Protein AF-A0A4U9WMF1-F1 (afdb_monomer_lite)

Radius of gyration: 17.45 Å; chains: 1; bounding box: 50×28×37 Å

Structure (mmCIF, N/CA/C/O backbone):
data_AF-A0A4U9WMF1-F1
#
_entry.id   AF-A0A4U9WMF1-F1
#
loop_
_atom_site.group_PDB
_atom_site.id
_atom_site.type_symbol
_atom_site.label_atom_id
_atom_site.label_alt_id
_atom_site.label_comp_id
_atom_site.label_asym_id
_atom_site.label_entity_id
_atom_site.label_seq_id
_atom_site.pdbx_PDB_ins_code
_atom_site.Cartn_x
_atom_site.Cartn_y
_atom_site.Cartn_z
_atom_site.occupancy
_atom_site.B_iso_or_equiv
_atom_site.auth_seq_id
_atom_site.auth_comp_id
_atom_site.auth_asym_id
_atom_site.auth_atom_id
_atom_site.pdbx_PDB_model_num
ATOM 1 N N . MET A 1 1 ? -32.261 0.085 19.159 1.00 55.22 1 MET A N 1
ATOM 2 C CA . MET A 1 1 ? -31.254 1.145 19.396 1.00 55.22 1 MET A CA 1
ATOM 3 C C . MET A 1 1 ? -31.516 1.727 20.775 1.00 55.22 1 MET A C 1
ATOM 5 O O . MET A 1 1 ? -32.647 2.126 21.008 1.00 55.22 1 MET A O 1
ATOM 9 N N . ALA A 1 2 ? -30.549 1.671 21.696 1.00 75.38 2 ALA A N 1
ATOM 10 C CA . ALA A 1 2 ? -30.785 1.910 23.129 1.00 75.38 2 ALA A CA 1
ATOM 11 C C . ALA A 1 2 ? -30.074 3.149 23.710 1.00 75.38 2 ALA A C 1
ATOM 13 O O . ALA A 1 2 ? -30.122 3.337 24.919 1.00 75.38 2 ALA A O 1
ATOM 14 N N . CYS A 1 3 ? -29.447 3.994 22.887 1.00 87.75 3 CYS A N 1
ATOM 15 C CA . CYS A 1 3 ? -28.913 5.276 23.353 1.00 87.75 3 CYS A CA 1
ATOM 16 C C . CYS A 1 3 ? -30.055 6.301 23.449 1.00 87.75 3 CYS A C 1
ATOM 18 O O . CYS A 1 3 ? -30.782 6.511 22.477 1.00 87.75 3 CYS A O 1
ATOM 20 N N . ARG A 1 4 ? -30.220 6.922 24.615 1.00 93.38 4 ARG A N 1
ATOM 21 C CA . ARG A 1 4 ? -31.247 7.924 24.939 1.00 93.38 4 ARG A CA 1
ATOM 22 C C . ARG A 1 4 ? -30.705 9.352 24.922 1.00 93.38 4 ARG A C 1
ATOM 24 O O . ARG A 1 4 ? -31.490 10.294 24.892 1.00 93.38 4 ARG A O 1
ATOM 31 N N . THR A 1 5 ? -29.383 9.516 24.930 1.00 93.81 5 THR A N 1
ATOM 32 C CA . THR A 1 5 ? -28.700 10.817 24.925 1.00 93.81 5 THR A CA 1
ATOM 33 C C . THR A 1 5 ? -27.559 10.846 23.905 1.00 93.81 5 THR A C 1
ATOM 35 O O . THR A 1 5 ? -27.036 9.802 23.513 1.00 93.81 5 THR A O 1
ATOM 38 N N . SER A 1 6 ? -27.149 12.044 23.468 1.00 92.19 6 SER A N 1
ATOM 39 C CA . SER A 1 6 ? -25.989 12.211 22.576 1.00 92.19 6 SER A CA 1
ATOM 40 C C . SER A 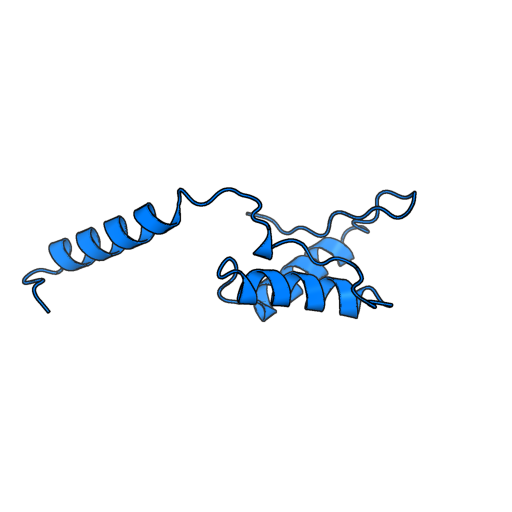1 6 ? -24.695 11.703 23.216 1.00 92.19 6 SER A C 1
ATOM 42 O O . SER A 1 6 ? -23.887 11.072 22.543 1.00 92.19 6 SER A O 1
ATOM 44 N N . LEU A 1 7 ? -24.542 11.889 24.530 1.00 94.12 7 LEU A N 1
ATOM 45 C CA . LEU A 1 7 ? -23.384 11.421 25.287 1.00 94.12 7 LEU A CA 1
ATOM 46 C C . LEU A 1 7 ? -23.279 9.886 25.298 1.00 94.12 7 LEU A C 1
ATOM 48 O O . LEU A 1 7 ? -22.186 9.343 25.187 1.00 94.12 7 LEU A O 1
ATOM 52 N N . GLU A 1 8 ? -24.407 9.174 25.377 1.00 93.50 8 GLU A N 1
ATOM 53 C CA . GLU A 1 8 ? -24.439 7.708 25.261 1.00 93.50 8 GLU A CA 1
ATOM 54 C C . GLU A 1 8 ? -24.043 7.225 23.860 1.00 93.50 8 GLU A C 1
ATOM 56 O O . GLU A 1 8 ? -23.373 6.202 23.731 1.00 93.50 8 GLU A O 1
ATOM 61 N N . VAL A 1 9 ? -24.421 7.965 22.810 1.00 92.31 9 VAL A N 1
ATOM 62 C CA . VAL A 1 9 ? -23.977 7.677 21.437 1.00 92.31 9 VAL A CA 1
ATOM 63 C C . VAL A 1 9 ? -22.469 7.886 21.312 1.00 92.31 9 VAL A C 1
ATOM 65 O O . VAL A 1 9 ? -21.774 7.032 20.765 1.00 92.31 9 VAL A O 1
ATOM 68 N N . GLU A 1 10 ? -21.942 8.989 21.843 1.00 91.75 10 GLU A N 1
ATOM 69 C CA . GLU A 1 10 ? -20.505 9.275 21.830 1.00 91.75 10 GLU A CA 1
ATOM 70 C C . G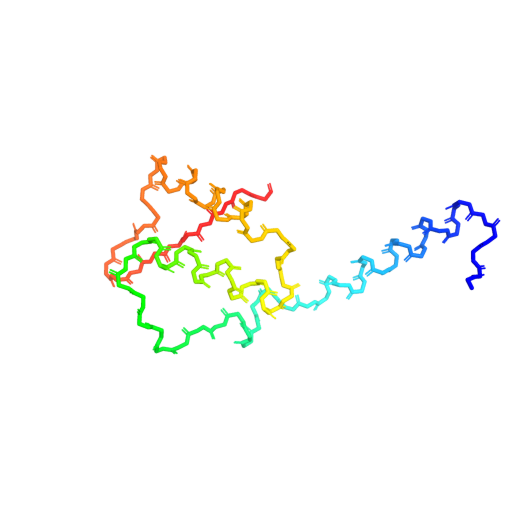LU A 1 10 ? -19.699 8.214 22.586 1.00 91.75 10 GLU A C 1
ATOM 72 O O . GLU A 1 10 ? -18.683 7.744 22.067 1.00 91.75 10 GLU A O 1
ATOM 77 N N . HIS A 1 11 ? -20.179 7.783 23.757 1.00 88.69 11 HIS A N 1
ATOM 78 C CA . HIS A 1 11 ? -19.553 6.720 24.545 1.00 88.69 11 HIS A CA 1
ATOM 79 C C . HIS A 1 11 ? -19.525 5.391 23.790 1.00 88.69 11 HIS A C 1
ATOM 81 O O . HIS A 1 11 ? -18.480 4.746 23.727 1.00 88.69 11 HIS A O 1
ATOM 87 N N . LEU A 1 12 ? -20.645 5.007 23.171 1.00 89.50 12 LEU A N 1
ATOM 88 C CA . LEU A 1 12 ? -20.734 3.774 22.392 1.00 89.50 12 LEU A CA 1
ATOM 89 C C . LEU A 1 12 ? -19.790 3.809 21.180 1.00 89.50 12 LEU A C 1
ATOM 91 O O . LEU A 1 12 ? -19.084 2.841 20.907 1.00 89.50 12 LEU A O 1
ATOM 95 N N . LEU A 1 13 ? -19.729 4.944 20.475 1.00 88.06 13 LEU A N 1
ATOM 96 C CA . LEU A 1 13 ? -18.801 5.136 19.359 1.00 88.06 13 LEU A CA 1
ATOM 97 C C . LEU A 1 13 ? -17.336 5.123 19.819 1.00 88.06 13 LEU A C 1
ATOM 99 O O . LEU A 1 13 ? -16.474 4.640 19.088 1.00 88.06 13 LEU A O 1
ATOM 103 N N . ALA A 1 14 ? -17.028 5.661 21.002 1.00 82.31 14 ALA A N 1
ATOM 104 C CA . ALA A 1 14 ? -15.688 5.612 21.579 1.00 82.31 14 ALA A CA 1
ATOM 105 C C . ALA A 1 14 ? -15.281 4.179 21.953 1.00 82.31 14 ALA A C 1
ATOM 107 O O . ALA A 1 14 ? -14.208 3.746 21.542 1.00 82.31 14 ALA A O 1
ATOM 108 N N . GLN A 1 15 ? -16.152 3.427 22.632 1.00 78.06 15 GLN A N 1
ATOM 109 C CA . GLN A 1 15 ? -15.925 2.017 22.974 1.00 78.06 15 GLN A CA 1
ATOM 110 C C . GLN A 1 15 ? -15.699 1.159 21.725 1.00 78.06 15 GLN A C 1
ATOM 112 O O . GLN A 1 15 ? -14.699 0.450 21.642 1.00 78.06 15 GLN A O 1
ATOM 117 N N . PHE A 1 16 ? -16.548 1.314 20.705 1.00 78.19 16 PHE A N 1
ATOM 118 C CA . PHE A 1 16 ? -16.390 0.615 19.428 1.00 78.19 16 PHE A CA 1
ATOM 119 C C . PHE A 1 16 ? -15.041 0.917 18.752 1.00 78.19 16 PHE A C 1
ATOM 121 O O . PHE A 1 16 ? -14.403 0.024 18.200 1.00 78.19 16 PHE A O 1
ATOM 128 N N . ARG A 1 17 ? -14.573 2.173 18.799 1.00 74.75 17 ARG A N 1
ATOM 129 C CA . ARG A 1 17 ? -13.257 2.556 18.256 1.00 74.75 17 ARG A CA 1
ATOM 130 C C . ARG A 1 17 ? -12.094 1.950 19.045 1.00 74.75 17 ARG A C 1
ATOM 132 O O . ARG A 1 17 ? -11.081 1.616 18.441 1.00 74.75 17 ARG A O 1
ATOM 139 N N . MET A 1 18 ? -12.226 1.815 20.365 1.00 61.38 18 MET A N 1
ATOM 140 C CA . MET A 1 18 ? -11.185 1.241 21.223 1.00 61.38 18 MET A CA 1
ATOM 141 C C . MET A 1 18 ? -11.052 -0.273 21.034 1.00 61.38 18 MET A C 1
ATOM 143 O O . MET A 1 18 ? -9.932 -0.766 20.956 1.00 61.38 18 MET A O 1
ATOM 147 N N . GLU A 1 19 ? -12.152 -1.009 20.867 1.00 60.53 19 GLU A N 1
ATOM 148 C CA . GLU A 1 19 ? -12.102 -2.454 20.578 1.00 60.53 19 GLU A CA 1
ATOM 149 C C . GLU A 1 19 ? -11.375 -2.773 19.259 1.00 60.53 19 GLU A C 1
ATOM 151 O O . GLU A 1 19 ? -10.761 -3.828 19.128 1.00 60.53 19 GLU A O 1
ATOM 156 N N . GLN A 1 20 ? -11.353 -1.844 18.296 1.00 61.16 20 GLN A N 1
ATOM 157 C CA . GLN A 1 20 ? -10.575 -2.004 17.061 1.00 61.16 20 GLN A CA 1
ATOM 158 C C . GLN A 1 20 ? -9.051 -1.861 17.249 1.00 61.16 20 GLN A C 1
ATOM 160 O O . GLN A 1 20 ? -8.302 -2.183 16.326 1.00 61.16 20 GLN A O 1
ATOM 165 N N . SER A 1 21 ? -8.575 -1.375 18.402 1.00 61.28 21 SER A N 1
ATOM 166 C CA . SER A 1 21 ? -7.171 -0.976 18.602 1.00 61.28 21 SER A CA 1
ATOM 167 C C . SER A 1 21 ? -6.225 -2.061 19.130 1.00 61.28 21 SER A C 1
ATOM 169 O O . SER A 1 21 ? -5.017 -1.856 19.068 1.00 61.28 21 SER A O 1
ATOM 171 N N . ASP A 1 22 ? -6.725 -3.220 19.577 1.00 69.75 22 ASP A N 1
ATOM 172 C CA . ASP A 1 22 ? -5.866 -4.291 20.128 1.00 69.75 22 ASP A CA 1
ATOM 173 C C . ASP A 1 22 ? -5.331 -5.261 19.053 1.00 69.75 22 ASP A C 1
ATOM 175 O O . ASP A 1 22 ? -4.616 -6.225 19.325 1.00 69.75 22 ASP A O 1
ATOM 179 N N . ALA A 1 23 ? -5.682 -5.024 17.787 1.00 73.94 23 ALA A N 1
ATOM 180 C CA . ALA A 1 23 ? -5.230 -5.858 16.687 1.00 73.94 23 ALA A CA 1
ATOM 181 C C . ALA A 1 23 ? -3.739 -5.585 16.379 1.00 73.94 23 ALA A C 1
ATOM 183 O O . ALA A 1 23 ? -3.391 -4.434 16.095 1.00 73.94 23 ALA A O 1
ATOM 184 N N . PRO A 1 24 ? -2.864 -6.614 16.330 1.00 87.75 24 PRO A N 1
ATOM 185 C CA . PRO A 1 24 ? -1.435 -6.449 16.048 1.00 87.75 24 PRO A CA 1
ATOM 186 C C . PRO A 1 24 ? -1.171 -5.629 14.783 1.00 87.75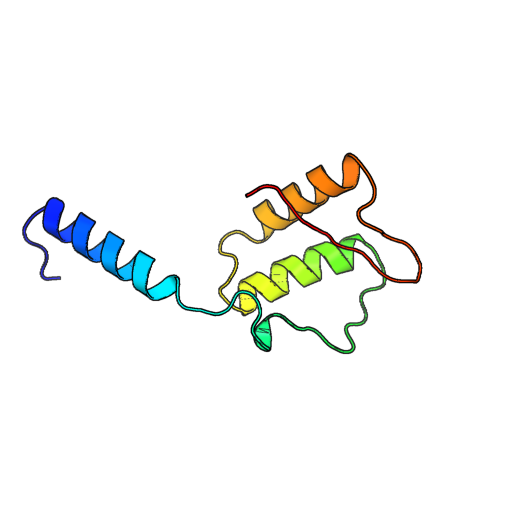 24 PRO A C 1
ATOM 188 O O . PRO A 1 24 ? -1.956 -5.696 13.832 1.00 87.75 24 PRO A O 1
ATOM 191 N N . LEU A 1 25 ? -0.052 -4.894 14.746 1.00 85.94 25 LEU A N 1
ATOM 192 C CA . LEU A 1 25 ? 0.312 -4.033 13.610 1.00 85.94 25 LEU A CA 1
ATOM 193 C C . LEU A 1 25 ? 0.372 -4.809 12.284 1.00 85.94 25 LEU A C 1
ATOM 195 O O . LEU A 1 25 ? -0.064 -4.308 11.251 1.00 85.94 25 LEU A O 1
ATOM 199 N N . ILE A 1 26 ? 0.893 -6.037 12.325 1.00 90.00 26 ILE A N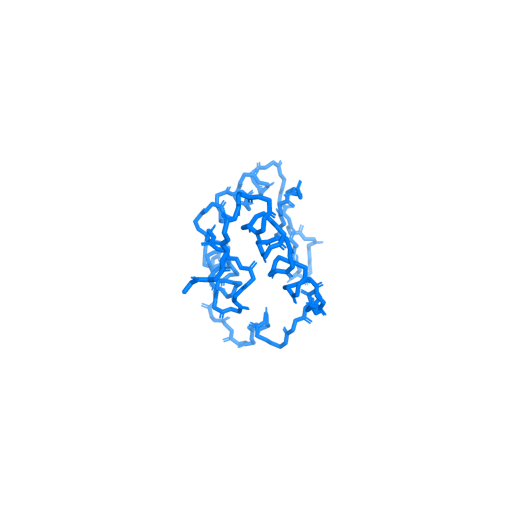 1
ATOM 200 C CA . ILE A 1 26 ? 0.929 -6.958 11.190 1.00 90.00 26 ILE A CA 1
ATOM 201 C C . ILE A 1 26 ? 0.191 -8.231 11.588 1.00 90.00 26 ILE A C 1
ATOM 203 O O . ILE A 1 26 ? 0.479 -8.823 12.627 1.00 90.00 26 ILE A O 1
ATOM 207 N N . THR A 1 27 ? -0.738 -8.660 10.740 1.00 91.75 27 THR A N 1
ATOM 208 C CA . THR A 1 27 ? -1.380 -9.977 10.810 1.00 91.75 27 THR A CA 1
ATOM 209 C C . THR A 1 27 ? -1.135 -10.733 9.501 1.00 91.75 27 THR A C 1
ATOM 211 O O . THR A 1 27 ? -0.717 -10.110 8.520 1.00 91.75 27 THR A O 1
ATOM 214 N N . PRO A 1 28 ? -1.343 -12.060 9.450 1.00 94.50 28 PRO A N 1
ATOM 215 C CA . PRO A 1 28 ? -1.123 -12.840 8.231 1.00 94.50 28 PRO A CA 1
ATOM 216 C C . PRO A 1 28 ? -1.884 -12.313 7.007 1.00 94.50 28 PRO A C 1
ATOM 218 O O . PRO A 1 28 ? -1.365 -12.371 5.898 1.00 94.50 28 PRO A O 1
ATOM 221 N N . GLU A 1 29 ? -3.065 -11.722 7.201 1.00 93.19 29 GLU A N 1
ATOM 222 C CA . GLU A 1 29 ? -3.887 -11.134 6.134 1.00 93.19 29 GLU A CA 1
ATOM 223 C C . GLU A 1 29 ? -3.211 -9.918 5.480 1.00 93.19 29 GLU A C 1
ATOM 225 O O . GLU A 1 29 ? -3.494 -9.585 4.332 1.00 93.19 29 GLU A O 1
ATOM 230 N N . CYS A 1 30 ? -2.270 -9.268 6.173 1.00 92.56 30 CYS A N 1
ATOM 231 C CA . CYS A 1 30 ? -1.475 -8.174 5.619 1.00 92.56 30 CYS A CA 1
ATOM 232 C C . CYS A 1 30 ? -0.326 -8.661 4.711 1.00 92.56 30 CYS A C 1
ATOM 234 O O . CYS A 1 30 ? 0.338 -7.823 4.098 1.00 92.56 30 CYS A O 1
ATOM 236 N N . ILE A 1 31 ? -0.072 -9.973 4.612 1.00 94.25 31 ILE A N 1
ATOM 237 C CA . ILE A 1 31 ? 1.078 -10.547 3.898 1.00 94.25 31 ILE A CA 1
ATOM 238 C C . ILE A 1 31 ? 0.621 -11.192 2.584 1.00 94.25 31 ILE A C 1
ATOM 240 O O . ILE A 1 31 ? -0.125 -12.167 2.582 1.00 94.25 31 ILE A O 1
ATOM 244 N N . ALA A 1 32 ? 1.137 -10.693 1.460 1.00 94.81 32 ALA A N 1
ATOM 245 C CA . ALA A 1 32 ? 0.947 -11.296 0.143 1.00 94.81 32 ALA A CA 1
ATOM 246 C C . ALA A 1 32 ? 2.234 -12.010 -0.303 1.00 94.81 32 ALA A C 1
ATOM 248 O O . ALA A 1 32 ? 3.270 -11.374 -0.496 1.00 94.81 32 ALA A O 1
ATOM 249 N N . LEU A 1 33 ? 2.171 -13.333 -0.472 1.00 95.81 33 LEU A N 1
ATOM 250 C CA . LEU A 1 33 ? 3.271 -14.148 -0.999 1.00 95.81 33 LEU A CA 1
ATOM 251 C C . LEU A 1 33 ? 2.989 -14.535 -2.452 1.00 95.81 33 LEU A C 1
ATOM 253 O O . LEU A 1 33 ? 1.857 -14.867 -2.795 1.00 95.81 33 LEU A O 1
ATOM 257 N N . GLY A 1 34 ? 4.019 -14.517 -3.303 1.00 95.19 34 GLY A N 1
ATOM 258 C CA . GLY A 1 34 ? 3.893 -14.932 -4.706 1.00 95.19 34 GLY A CA 1
ATOM 259 C C . GLY A 1 34 ? 3.031 -14.007 -5.573 1.00 95.19 34 GLY A C 1
ATOM 260 O O . GLY A 1 34 ? 2.544 -14.439 -6.614 1.00 95.19 34 GLY A O 1
ATOM 261 N N . ALA A 1 35 ? 2.823 -12.755 -5.155 1.00 94.69 35 ALA A N 1
ATOM 262 C CA . ALA A 1 35 ? 2.134 -11.763 -5.972 1.00 94.69 35 ALA A CA 1
ATOM 263 C C . ALA A 1 35 ? 2.966 -11.422 -7.222 1.00 94.69 35 ALA A C 1
ATOM 265 O O . ALA A 1 35 ? 4.141 -11.076 -7.112 1.00 94.69 35 ALA A O 1
ATOM 266 N N . ASP A 1 36 ? 2.350 -11.491 -8.403 1.00 96.19 36 ASP A N 1
ATOM 267 C CA . ASP A 1 36 ? 2.987 -11.155 -9.685 1.00 96.19 36 ASP A CA 1
ATOM 268 C C . ASP A 1 36 ? 2.812 -9.661 -10.011 1.00 96.19 36 ASP A C 1
ATOM 270 O O . ASP A 1 36 ? 2.213 -9.296 -11.020 1.00 96.19 36 ASP A O 1
ATOM 274 N N . TRP A 1 37 ? 3.269 -8.786 -9.107 1.00 96.38 37 TRP A N 1
ATOM 275 C CA . TRP A 1 37 ? 3.274 -7.334 -9.323 1.00 96.38 37 TRP A CA 1
ATOM 276 C C . TRP A 1 37 ? 4.575 -6.920 -10.003 1.00 96.38 37 TRP A C 1
ATOM 278 O O . TRP A 1 37 ? 5.662 -7.055 -9.440 1.00 96.38 37 TRP A O 1
ATOM 288 N N . ARG A 1 38 ? 4.466 -6.412 -11.227 1.00 96.25 38 ARG A N 1
ATOM 289 C CA . ARG A 1 38 ? 5.592 -6.151 -12.134 1.00 96.25 38 ARG A CA 1
ATOM 290 C C . ARG A 1 38 ? 5.914 -4.674 -12.299 1.00 96.25 38 ARG A C 1
ATOM 292 O O . ARG A 1 38 ? 6.876 -4.330 -12.984 1.00 96.25 38 ARG A O 1
ATOM 299 N N . SER A 1 39 ? 5.134 -3.800 -11.675 1.00 96.62 39 SER A N 1
ATOM 300 C CA . SER A 1 39 ? 5.336 -2.356 -11.708 1.00 96.62 39 SER A CA 1
ATOM 301 C C . SER A 1 39 ? 5.130 -1.725 -10.334 1.00 96.62 39 SER A C 1
ATOM 303 O O . SER A 1 39 ? 4.529 -2.312 -9.431 1.00 96.62 39 SER A O 1
ATOM 305 N N . LYS A 1 40 ? 5.627 -0.496 -10.167 1.00 95.62 40 LYS A N 1
ATOM 306 C CA . LYS A 1 40 ? 5.450 0.264 -8.923 1.00 95.62 40 LYS A CA 1
ATOM 307 C C . LYS A 1 40 ? 3.970 0.563 -8.673 1.00 95.62 40 LYS A C 1
ATOM 309 O O . LYS A 1 40 ? 3.506 0.523 -7.538 1.00 95.62 40 LYS A O 1
ATOM 314 N N . GLU A 1 41 ? 3.234 0.809 -9.749 1.00 96.88 41 GLU A N 1
ATOM 315 C CA . GLU A 1 41 ? 1.798 1.035 -9.770 1.00 96.88 41 GLU A CA 1
ATOM 316 C C . GLU A 1 41 ? 1.033 -0.178 -9.249 1.00 96.88 41 GLU A C 1
ATOM 318 O O . GLU A 1 41 ? 0.147 -0.033 -8.403 1.00 96.88 41 GLU A O 1
ATOM 323 N N . GLU A 1 42 ? 1.407 -1.373 -9.706 1.00 97.31 42 GLU A N 1
ATOM 324 C CA . GLU A 1 42 ? 0.814 -2.625 -9.244 1.00 97.31 42 GLU A CA 1
ATOM 325 C C . GLU A 1 42 ? 1.145 -2.902 -7.778 1.00 97.31 42 GLU A C 1
ATOM 327 O O . GLU A 1 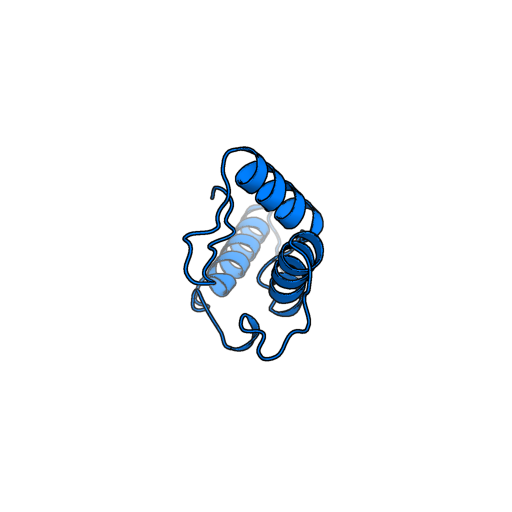42 ? 0.251 -3.292 -7.031 1.00 97.31 42 GLU A O 1
ATOM 332 N N . VAL A 1 43 ? 2.377 -2.624 -7.337 1.00 96.75 43 VAL A N 1
ATOM 333 C CA . VAL A 1 43 ? 2.775 -2.770 -5.928 1.00 96.75 43 VAL A CA 1
ATOM 334 C C . VAL A 1 43 ? 1.976 -1.828 -5.025 1.00 96.75 43 VAL A C 1
ATOM 336 O O . VAL A 1 43 ? 1.386 -2.280 -4.047 1.00 96.75 43 VAL A O 1
ATOM 339 N N . ILE A 1 44 ? 1.896 -0.531 -5.346 1.00 96.81 44 ILE A N 1
ATOM 340 C CA . ILE A 1 44 ? 1.176 0.450 -4.513 1.00 96.81 44 ILE A CA 1
ATOM 341 C C . ILE A 1 44 ? -0.319 0.123 -4.456 1.00 96.81 44 ILE A C 1
ATOM 343 O O . ILE A 1 44 ? -0.910 0.125 -3.373 1.00 96.81 44 ILE A O 1
ATOM 347 N N . LYS A 1 45 ? -0.934 -0.197 -5.602 1.00 96.50 45 LYS A N 1
ATOM 348 C CA . LYS A 1 45 ? -2.342 -0.608 -5.649 1.00 96.50 45 LYS A CA 1
ATOM 349 C C . LYS A 1 45 ? -2.561 -1.903 -4.865 1.00 96.50 45 LYS A C 1
ATOM 351 O O . LYS A 1 45 ? -3.472 -1.965 -4.046 1.00 96.50 45 LYS A O 1
ATOM 356 N N . GLY A 1 46 ? -1.723 -2.911 -5.095 1.00 96.31 46 GLY A N 1
ATOM 357 C CA . GLY A 1 46 ? -1.807 -4.218 -4.450 1.00 96.31 46 GLY A CA 1
ATOM 358 C C . GLY A 1 46 ? -1.673 -4.135 -2.932 1.00 96.31 46 GLY A C 1
ATOM 359 O O . GLY A 1 46 ? -2.477 -4.725 -2.218 1.00 96.31 46 GLY A O 1
ATOM 360 N N . MET A 1 47 ? -0.728 -3.339 -2.425 1.00 95.75 47 MET A N 1
ATOM 361 C CA . MET A 1 47 ? -0.571 -3.089 -0.989 1.00 95.75 47 MET A CA 1
ATOM 362 C C . MET A 1 47 ? -1.797 -2.394 -0.380 1.00 95.75 47 MET A C 1
ATOM 364 O O . MET A 1 47 ? -2.280 -2.817 0.672 1.00 95.75 47 MET A O 1
ATOM 368 N N . ALA A 1 48 ? -2.321 -1.349 -1.031 1.00 96.12 48 ALA A N 1
ATOM 369 C CA . ALA A 1 48 ? -3.500 -0.630 -0.545 1.00 96.12 48 ALA A CA 1
ATOM 370 C C . ALA A 1 48 ? -4.760 -1.514 -0.545 1.00 96.12 48 ALA A C 1
ATOM 372 O O . ALA A 1 48 ? -5.523 -1.501 0.424 1.00 96.12 48 ALA A O 1
ATOM 373 N N . ASP A 1 49 ? -4.951 -2.317 -1.594 1.00 95.75 49 ASP A N 1
ATOM 374 C CA . ASP A 1 49 ? -6.048 -3.282 -1.689 1.00 95.75 49 ASP A CA 1
ATOM 375 C C . ASP A 1 49 ? -5.909 -4.390 -0.636 1.00 95.75 49 ASP A C 1
ATOM 377 O O . ASP A 1 49 ? -6.898 -4.757 -0.004 1.00 95.75 49 ASP A O 1
ATOM 381 N N . ASN A 1 50 ? -4.694 -4.885 -0.378 1.00 95.81 50 ASN A N 1
ATOM 382 C CA . ASN A 1 50 ? -4.477 -5.910 0.642 1.00 95.81 50 ASN A CA 1
ATOM 383 C C . ASN A 1 50 ? -4.855 -5.401 2.043 1.00 95.81 50 ASN A C 1
ATOM 385 O O . ASN A 1 50 ? -5.520 -6.097 2.807 1.00 95.81 50 ASN A O 1
ATOM 389 N N . LEU A 1 51 ? -4.516 -4.146 2.360 1.00 94.12 51 LEU A N 1
ATOM 390 C CA . LEU A 1 51 ? -4.920 -3.515 3.619 1.00 94.12 51 LEU A CA 1
ATOM 391 C C . LEU A 1 51 ? -6.433 -3.273 3.707 1.00 94.12 51 LEU A C 1
ATOM 393 O O . LEU A 1 51 ? -6.992 -3.353 4.800 1.00 94.12 51 LEU A O 1
ATOM 397 N N . LEU A 1 52 ? -7.111 -2.994 2.590 1.00 94.50 52 LEU A N 1
ATOM 398 C CA . LEU A 1 52 ? -8.576 -2.943 2.553 1.00 94.50 52 LEU A CA 1
ATOM 399 C C . LEU A 1 52 ? -9.180 -4.314 2.876 1.00 94.50 52 LEU A C 1
ATOM 401 O O . LEU A 1 52 ? -10.064 -4.401 3.727 1.00 94.50 52 LEU A O 1
ATOM 405 N N . LEU A 1 53 ? -8.700 -5.373 2.217 1.00 93.88 53 LEU A N 1
ATOM 406 C CA . LEU A 1 53 ? -9.190 -6.741 2.414 1.00 93.88 53 LEU A CA 1
ATOM 407 C C . LEU A 1 53 ? -8.942 -7.239 3.843 1.00 93.88 53 LEU A C 1
ATOM 409 O O . LEU A 1 53 ? -9.805 -7.896 4.417 1.00 93.88 53 LEU A O 1
ATOM 413 N N . ALA A 1 54 ? -7.818 -6.852 4.446 1.00 92.38 54 ALA A N 1
ATOM 414 C CA . ALA A 1 54 ? -7.503 -7.122 5.847 1.00 92.38 54 ALA A CA 1
ATOM 415 C C . ALA A 1 54 ? -8.293 -6.242 6.845 1.00 92.38 54 ALA A C 1
ATOM 417 O O . ALA A 1 54 ? -8.065 -6.320 8.052 1.00 92.38 54 ALA A O 1
ATOM 418 N N . GLY A 1 55 ? -9.181 -5.355 6.374 1.00 90.69 55 GLY A N 1
ATOM 419 C CA . GLY A 1 55 ? -9.957 -4.445 7.224 1.00 90.69 55 GLY A CA 1
ATOM 420 C C . GLY A 1 55 ? -9.123 -3.352 7.906 1.00 90.69 55 GLY A C 1
ATOM 421 O O . GLY A 1 55 ? -9.593 -2.713 8.845 1.00 90.69 55 GLY A O 1
ATOM 422 N N . ARG A 1 56 ? -7.889 -3.121 7.443 1.00 90.06 56 ARG A N 1
ATOM 423 C CA . ARG A 1 56 ? -6.926 -2.155 8.000 1.00 90.06 56 ARG A CA 1
ATOM 424 C C . ARG A 1 56 ? -6.950 -0.795 7.306 1.00 90.06 56 ARG A C 1
ATOM 426 O O . ARG A 1 56 ? -6.409 0.169 7.837 1.00 90.0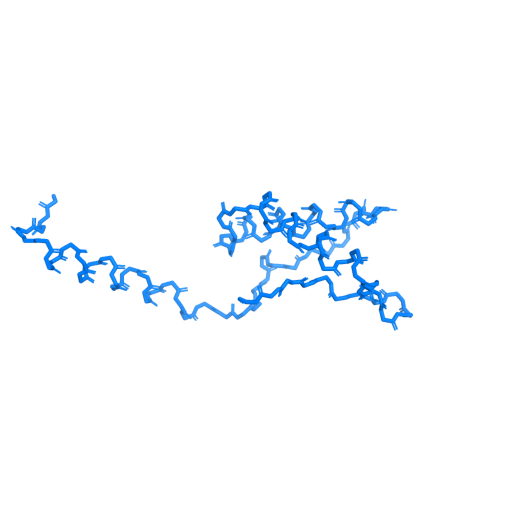6 56 ARG A O 1
ATOM 433 N N . CYS A 1 57 ? -7.587 -0.692 6.142 1.00 89.75 57 CYS A N 1
ATOM 434 C CA . CYS A 1 57 ? -7.760 0.563 5.419 1.00 89.75 57 CYS A CA 1
ATOM 435 C C . CYS A 1 57 ? -9.215 0.744 4.974 1.00 89.75 57 CYS A C 1
ATOM 437 O O . CYS A 1 57 ? -9.766 -0.097 4.274 1.00 89.75 57 CYS A O 1
ATOM 439 N N . ARG A 1 58 ? -9.835 1.875 5.329 1.00 90.62 58 ARG A N 1
ATOM 440 C CA . ARG A 1 58 ? -11.193 2.226 4.870 1.00 90.62 58 ARG A CA 1
ATOM 441 C C . ARG A 1 58 ? -11.200 2.921 3.505 1.00 90.62 58 ARG A C 1
ATOM 443 O O . ARG A 1 58 ? -12.172 2.815 2.763 1.00 90.62 58 ARG A O 1
ATOM 450 N N . TYR A 1 59 ? -10.130 3.647 3.183 1.00 94.12 59 TYR A N 1
ATOM 451 C CA . TYR A 1 59 ? -10.044 4.522 2.011 1.00 94.12 59 TYR A CA 1
ATOM 452 C C . TYR A 1 59 ? -8.793 4.189 1.177 1.00 94.12 59 TYR A C 1
ATOM 454 O O . TYR A 1 59 ? -7.843 4.971 1.155 1.00 94.12 59 TYR A O 1
ATOM 462 N N . PRO A 1 60 ? -8.773 3.045 0.469 1.00 94.25 60 PRO A N 1
ATOM 463 C CA . PRO A 1 60 ? -7.584 2.551 -0.237 1.00 94.25 60 PRO A CA 1
ATOM 464 C C . PRO A 1 60 ? -7.108 3.501 -1.341 1.00 94.25 60 PRO A C 1
ATOM 466 O O . PRO A 1 60 ? -5.913 3.614 -1.587 1.00 94.25 60 PRO A O 1
ATOM 469 N N . ARG A 1 61 ? -8.027 4.247 -1.972 1.00 95.56 61 ARG A N 1
ATOM 470 C CA . ARG A 1 61 ? -7.682 5.261 -2.982 1.00 95.56 61 ARG A CA 1
ATOM 471 C C . ARG A 1 61 ? -6.931 6.450 -2.386 1.00 95.56 61 ARG A C 1
ATOM 473 O O . ARG A 1 61 ? -5.975 6.915 -2.995 1.00 95.56 61 ARG A O 1
ATOM 480 N N . ASN A 1 62 ? -7.340 6.908 -1.204 1.00 96.44 62 ASN A N 1
ATOM 481 C CA . ASN A 1 62 ? -6.656 7.989 -0.498 1.00 96.44 62 ASN A CA 1
ATOM 482 C C . ASN A 1 62 ? -5.283 7.505 -0.025 1.00 96.44 62 ASN A C 1
ATOM 484 O O . ASN A 1 62 ? -4.291 8.169 -0.287 1.00 96.44 62 ASN A O 1
ATOM 488 N N . LEU A 1 63 ? -5.216 6.297 0.547 1.00 95.75 63 LEU A N 1
ATOM 489 C CA . LEU A 1 63 ? -3.947 5.681 0.936 1.00 95.75 63 LEU A CA 1
ATOM 490 C C . LEU A 1 63 ? -2.983 5.564 -0.252 1.00 95.75 63 LEU A C 1
ATOM 492 O O . LEU A 1 63 ? -1.824 5.943 -0.134 1.00 95.75 63 LEU A O 1
ATOM 496 N N . ALA A 1 64 ? -3.447 5.080 -1.407 1.00 96.81 64 ALA A N 1
ATOM 497 C CA . ALA A 1 64 ? -2.619 4.994 -2.607 1.00 96.81 64 ALA A CA 1
ATOM 498 C C . ALA A 1 64 ? -2.140 6.376 -3.079 1.00 96.81 64 ALA A C 1
ATOM 500 O O . ALA A 1 64 ? -0.976 6.520 -3.444 1.00 96.81 64 ALA A O 1
ATOM 501 N N . ALA A 1 65 ? -3.002 7.397 -3.045 1.00 97.25 65 ALA A N 1
ATOM 502 C CA . ALA A 1 65 ? -2.618 8.768 -3.378 1.00 97.25 65 ALA A CA 1
ATOM 503 C C . ALA A 1 65 ? -1.540 9.309 -2.423 1.00 97.25 65 ALA A C 1
ATOM 505 O O . ALA A 1 65 ? -0.567 9.911 -2.876 1.00 97.25 65 ALA A O 1
ATOM 506 N N . ASP A 1 66 ? -1.664 9.032 -1.127 1.00 97.38 66 ASP A N 1
ATOM 507 C CA . ASP A 1 66 ? -0.690 9.451 -0.122 1.00 97.38 66 ASP A CA 1
ATOM 508 C C . ASP A 1 66 ? 0.648 8.705 -0.262 1.00 97.38 66 ASP A C 1
ATOM 510 O O . ASP A 1 66 ? 1.717 9.313 -0.165 1.00 97.38 66 ASP A O 1
ATOM 514 N N . LEU A 1 67 ? 0.608 7.401 -0.562 1.00 97.12 67 LEU A N 1
ATOM 515 C CA . LEU A 1 67 ? 1.794 6.602 -0.893 1.00 97.12 67 LEU A CA 1
ATOM 516 C C . LEU A 1 67 ? 2.519 7.177 -2.116 1.00 97.12 67 LEU A C 1
ATOM 518 O O . LEU A 1 67 ? 3.740 7.327 -2.095 1.00 97.12 67 LEU A O 1
ATOM 522 N N . TRP A 1 68 ? 1.775 7.561 -3.156 1.00 97.56 68 TRP A N 1
ATOM 523 C CA . TRP A 1 68 ? 2.339 8.215 -4.335 1.00 97.56 68 TRP A CA 1
ATOM 524 C C . TRP A 1 68 ? 2.942 9.579 -4.024 1.00 97.56 68 TRP A C 1
ATOM 526 O O . TRP A 1 68 ? 4.042 9.878 -4.490 1.00 97.56 68 TRP A O 1
ATOM 536 N N . ALA A 1 69 ? 2.263 10.391 -3.214 1.00 97.44 69 ALA A N 1
ATOM 537 C CA . ALA A 1 69 ? 2.784 11.680 -2.781 1.00 97.44 69 ALA A CA 1
ATOM 538 C C . ALA A 1 69 ? 4.103 11.512 -2.011 1.00 97.44 69 ALA A C 1
ATOM 540 O O . ALA A 1 69 ? 5.047 12.271 -2.232 1.00 97.44 69 ALA A O 1
ATOM 541 N N . ARG A 1 70 ? 4.210 10.487 -1.153 1.00 97.25 70 ARG A N 1
ATOM 542 C CA . ARG A 1 70 ? 5.460 10.165 -0.455 1.00 97.25 70 ARG A CA 1
ATOM 543 C C . ARG A 1 70 ? 6.553 9.704 -1.415 1.00 97.25 70 ARG A C 1
ATOM 545 O O . ARG A 1 70 ? 7.690 10.165 -1.293 1.00 97.25 70 ARG A O 1
ATOM 552 N N . GLU A 1 71 ? 6.232 8.797 -2.326 1.00 97.25 71 GLU A N 1
ATOM 553 C CA . GLU A 1 71 ? 7.174 8.229 -3.293 1.00 97.25 71 GLU A CA 1
ATOM 554 C C . GLU A 1 71 ? 7.734 9.292 -4.254 1.00 97.25 71 GLU A C 1
ATOM 556 O O . GLU A 1 71 ? 8.912 9.247 -4.607 1.00 97.25 71 GLU A O 1
ATOM 561 N N . ALA A 1 72 ? 6.922 10.285 -4.629 1.00 96.88 72 ALA A N 1
ATOM 562 C CA . ALA A 1 72 ? 7.319 11.385 -5.508 1.00 96.88 72 ALA A CA 1
ATOM 563 C C . ALA A 1 72 ? 8.370 12.326 -4.890 1.00 96.88 72 ALA A C 1
ATOM 565 O O . ALA A 1 72 ? 9.110 12.976 -5.624 1.00 96.88 72 ALA A O 1
ATOM 566 N N . VAL A 1 73 ? 8.450 12.404 -3.555 1.00 96.31 73 VAL A N 1
ATOM 567 C CA . VAL A 1 73 ? 9.463 13.217 -2.860 1.00 96.31 73 VAL A CA 1
ATOM 568 C C . VAL A 1 73 ? 10.836 12.553 -2.951 1.00 96.31 73 VAL A C 1
ATOM 570 O O . VAL A 1 73 ? 11.812 13.197 -3.315 1.00 96.31 73 VAL A O 1
ATOM 573 N N . PHE A 1 74 ? 10.900 11.261 -2.632 1.00 94.81 74 PHE A N 1
ATOM 574 C CA . PHE A 1 74 ? 12.076 10.409 -2.790 1.00 94.81 74 PHE A CA 1
ATOM 575 C C . PHE A 1 74 ? 11.627 8.955 -2.854 1.00 94.81 74 PHE A C 1
ATOM 577 O O . PHE A 1 74 ? 10.772 8.555 -2.055 1.00 94.81 74 PHE A O 1
ATOM 584 N N . SER A 1 75 ? 12.285 8.175 -3.719 1.00 95.69 75 SER A N 1
ATOM 585 C CA . SER A 1 75 ? 12.090 6.726 -3.819 1.00 95.69 75 SER A CA 1
ATOM 586 C C . SER A 1 75 ? 12.127 6.074 -2.438 1.00 95.69 75 SER A C 1
ATOM 588 O O . SER A 1 75 ? 13.058 6.296 -1.662 1.00 95.69 75 SER A O 1
ATOM 590 N N . THR A 1 76 ? 11.124 5.253 -2.136 1.00 96.75 76 THR A N 1
ATOM 591 C CA . THR A 1 76 ? 11.090 4.418 -0.928 1.00 96.75 76 THR A CA 1
ATOM 592 C C . THR A 1 76 ? 11.843 3.095 -1.100 1.00 96.75 76 THR A C 1
ATOM 594 O O . THR A 1 76 ? 11.879 2.280 -0.176 1.00 96.75 76 THR A O 1
ATOM 597 N N . GLY A 1 77 ? 12.470 2.877 -2.261 1.00 96.81 77 GLY A N 1
ATOM 598 C CA . GLY A 1 77 ? 13.400 1.776 -2.494 1.00 96.81 77 GLY A CA 1
ATOM 599 C C . GLY A 1 77 ? 14.693 1.952 -1.697 1.00 96.81 77 GLY A C 1
ATOM 600 O O . GLY A 1 77 ? 15.355 2.981 -1.801 1.00 96.81 77 GLY A O 1
ATOM 601 N N . LEU A 1 78 ? 15.070 0.925 -0.935 1.00 95.81 78 LEU A N 1
ATOM 602 C CA . LEU A 1 78 ? 16.279 0.905 -0.099 1.00 95.81 78 LEU A CA 1
ATOM 603 C C . LEU A 1 78 ? 17.466 0.198 -0.779 1.00 95.81 78 LEU A C 1
ATOM 605 O O . LEU A 1 78 ? 18.568 0.174 -0.236 1.00 95.81 78 LEU A O 1
ATOM 609 N N . GLY A 1 79 ? 17.248 -0.375 -1.967 1.00 94.00 79 GLY A N 1
ATOM 610 C CA . GLY A 1 79 ? 18.218 -1.219 -2.668 1.00 94.00 79 GLY A CA 1
ATOM 611 C C . GLY A 1 79 ? 18.047 -2.704 -2.339 1.00 94.00 79 GLY A C 1
ATOM 612 O O . GLY A 1 79 ? 17.199 -3.084 -1.536 1.00 94.00 79 GLY A O 1
ATOM 613 N N . PHE A 1 80 ? 18.826 -3.559 -3.009 1.00 95.19 80 PHE A N 1
ATOM 614 C CA . PHE A 1 80 ? 18.842 -5.017 -2.786 1.00 95.19 80 PHE A CA 1
ATOM 615 C C . PHE A 1 80 ? 17.471 -5.715 -2.893 1.00 95.19 80 PHE A C 1
ATOM 617 O O . PHE A 1 80 ? 17.251 -6.748 -2.272 1.00 95.19 80 PHE A O 1
ATOM 624 N N . GLY A 1 81 ? 16.545 -5.155 -3.677 1.00 92.69 81 GLY A N 1
ATOM 625 C CA . GLY A 1 81 ? 15.189 -5.694 -3.824 1.00 92.69 81 GLY A CA 1
ATOM 626 C C . GLY A 1 81 ? 14.221 -5.331 -2.691 1.00 92.69 81 GLY A C 1
ATOM 627 O O . GLY A 1 81 ? 13.131 -5.889 -2.646 1.00 92.69 81 GLY A O 1
ATOM 628 N N . PHE A 1 82 ? 14.578 -4.395 -1.802 1.00 95.62 82 PHE A N 1
ATOM 629 C CA . PHE A 1 82 ? 13.716 -3.932 -0.712 1.00 95.62 82 PHE A CA 1
ATOM 630 C C . PHE A 1 82 ? 13.172 -2.520 -0.953 1.00 95.62 82 PHE A C 1
ATOM 632 O O . PHE A 1 82 ? 13.865 -1.635 -1.465 1.00 95.62 82 PHE A O 1
ATOM 639 N N . ALA A 1 83 ? 11.935 -2.295 -0.513 1.00 96.69 83 ALA A N 1
ATOM 640 C CA . ALA A 1 83 ? 11.286 -0.991 -0.480 1.00 96.69 83 ALA A CA 1
ATOM 641 C C . ALA A 1 83 ? 10.373 -0.881 0.747 1.00 96.69 83 ALA A C 1
ATOM 643 O O . ALA A 1 83 ? 9.881 -1.889 1.252 1.00 96.69 83 ALA A O 1
ATOM 644 N N . ILE A 1 84 ? 10.132 0.349 1.201 1.00 96.06 84 ILE A N 1
ATOM 645 C CA . ILE A 1 84 ? 9.230 0.655 2.319 1.00 96.06 84 ILE A CA 1
ATOM 646 C C . ILE A 1 84 ? 8.200 1.729 1.933 1.00 96.06 84 ILE A C 1
ATOM 648 O O . ILE A 1 84 ? 8.282 2.846 2.443 1.00 96.06 84 ILE A O 1
ATOM 652 N N . PRO A 1 85 ? 7.231 1.459 1.041 1.00 95.81 85 PRO A N 1
ATOM 653 C CA . PRO A 1 85 ? 6.166 2.420 0.757 1.00 95.81 85 PRO A CA 1
ATOM 654 C C . PRO A 1 85 ? 5.397 2.760 2.044 1.00 95.81 85 PRO A C 1
ATOM 656 O O . PRO A 1 85 ? 4.864 1.872 2.707 1.00 95.81 85 PRO A O 1
ATOM 659 N N . HIS A 1 86 ? 5.363 4.039 2.420 1.00 95.00 86 HIS A N 1
ATOM 660 C CA . HIS A 1 86 ? 4.703 4.530 3.635 1.00 95.00 86 HIS A CA 1
ATOM 661 C C . HIS A 1 86 ? 4.062 5.896 3.394 1.00 95.00 86 HIS A C 1
ATOM 663 O O . HIS A 1 86 ? 4.370 6.574 2.418 1.00 95.00 86 HIS A O 1
ATOM 669 N N . THR A 1 87 ? 3.187 6.318 4.300 1.00 92.44 87 THR A N 1
ATOM 670 C CA . THR A 1 87 ? 2.676 7.691 4.366 1.00 92.44 87 THR A CA 1
ATOM 671 C C . THR A 1 87 ? 2.849 8.234 5.786 1.00 92.44 87 THR A C 1
ATOM 673 O O . THR A 1 87 ? 3.224 7.493 6.697 1.00 92.44 87 THR A O 1
ATOM 676 N N . LYS A 1 88 ? 2.644 9.540 5.969 1.00 82.25 88 LYS A N 1
ATOM 677 C CA . LYS A 1 88 ? 2.584 10.151 7.298 1.00 82.25 88 LYS A CA 1
ATOM 678 C C . LYS A 1 88 ? 1.364 9.621 8.059 1.00 82.25 88 LYS A C 1
ATOM 680 O O . LYS A 1 88 ? 0.337 9.328 7.451 1.00 82.25 88 LYS A O 1
ATOM 685 N N . ILE A 1 89 ? 1.528 9.502 9.375 1.00 59.56 89 ILE A N 1
ATOM 686 C CA . ILE A 1 89 ? 0.445 9.252 10.337 1.00 59.56 89 ILE A CA 1
ATOM 687 C C . ILE A 1 89 ? -0.400 10.518 10.477 1.00 59.56 89 ILE A C 1
ATOM 689 O O . ILE A 1 89 ? 0.212 11.614 10.485 1.00 59.56 89 ILE A O 1
#

Organism: Serratia fonticola (NCBI:txid47917)

Foldseek 3Di:
DPDPDPVSVVVVVVVVVVVVPVDDPDDPLQDDDPDPQDDPLSVLLVNLVSCVVVVNDPCSVVSSVQLVVVCVVDHQDPDPPDGDRDGDD

Sequence (89 aa):
MACRTSLEVEHLLAQFRMEQSDAPLITPECIALGADWRSKEEVIKGMADNLLLAGRCRYPRNLAADLWAREAVFSTGLGFGFAIPHTKI

Secondary structure (DSSP, 8-state):
----SHHHHHHHHHHHHHHGGGS-SS-GGG---S----SHHHHHHHHHHHHHHTTS-S-HHHHHHHHHHHHHHS--EEETTEE------

InterPro domains:
  IPR002178 PTS EIIA type-2 domain [PF00359] (25-88)
  IPR002178 PTS EIIA type-2 domain [PS51094] (24-89)
  IPR016152 Phosphotransferase/anion transporter [G3DSA:3.40.930.10] (21-89)
  IPR016152 Phosphotransferase/anion transporter [SSF55804] (24-88)
  IPR051541 PTS System Sugar Transport and Nitrogen Regulation [PTHR47738] (25-88)

pLDDT: mean 90.46, std 10.04, range [55.22, 97.56]